Protein AF-A0A0M5M2E7-F1 (afdb_monomer)

Sequence (76 aa):
MEPVPAGFLQAQSPLLTVTKGNPDAEELAAVTAVVLAMQSGADAAPELPPTRQWARRTQLNLAPKPGPGAWRRSVR

Mean predicted aligned error: 14.9 Å

Foldseek 3Di:
DDDDPPPDDPPDPDPDDDPDDDDDPVVVVVVVVVVVVVVVPPPPDDDDPLPVVVVVCVVVVPDQDDDPCSVVSVPD

Secondary structure (DSSP, 8-state):
-PPPP--S---PPPS----SS---HHHHHHHHHHHHHHHHT------PPPPHHHHHHHHTTPPP--STTGGGGS--

Radius of gyration: 20.15 Å; Cα contacts (8 Å, |Δi|>4): 5; chains: 1; bounding box: 58×35×38 Å

Solvent-accessible surface area (backbone atoms only — not comparable to full-atom values): 5368 Å² total; per-residue (Å²): 136,82,81,78,78,87,81,80,75,75,89,63,81,72,93,72,81,86,90,73,86,82,79,56,72,67,58,53,50,52,54,50,51,51,56,53,51,58,66,72,60,67,71,79,69,80,81,69,74,76,56,68,68,56,62,52,35,62,77,63,70,55,77,82,70,85,57,94,69,44,70,68,68,73,78,112

Structure (mmCIF, N/CA/C/O backbone):
data_AF-A0A0M5M2E7-F1
#
_entry.id   AF-A0A0M5M2E7-F1
#
loop_
_atom_site.group_PDB
_atom_site.id
_atom_site.type_symbol
_atom_site.label_atom_id
_atom_site.label_alt_id
_atom_site.label_comp_id
_atom_site.label_asym_id
_atom_site.label_entity_id
_atom_site.label_seq_id
_atom_site.pdbx_PDB_ins_code
_atom_site.Cartn_x
_atom_site.Cartn_y
_atom_site.Cartn_z
_atom_site.occupancy
_atom_site.B_iso_or_equiv
_atom_site.auth_seq_id
_atom_site.auth_comp_id
_atom_site.auth_asym_id
_atom_site.auth_atom_id
_atom_site.pdbx_PDB_model_num
ATOM 1 N N . MET A 1 1 ? -37.516 5.199 17.339 1.00 59.00 1 MET A N 1
ATOM 2 C CA . MET A 1 1 ? -36.155 4.644 17.447 1.00 59.00 1 MET A CA 1
ATOM 3 C C . MET A 1 1 ? -35.846 4.042 16.090 1.00 59.00 1 MET A C 1
ATOM 5 O O . MET A 1 1 ? -36.269 2.928 15.819 1.00 59.00 1 MET A O 1
ATOM 9 N N . GLU A 1 2 ? -35.304 4.856 15.184 1.00 58.25 2 GLU A N 1
ATOM 10 C CA . GLU A 1 2 ? -34.974 4.409 13.825 1.00 58.25 2 GLU A CA 1
ATOM 11 C C . GLU A 1 2 ? -33.779 3.439 13.867 1.00 58.25 2 GLU A C 1
ATOM 13 O O . GLU A 1 2 ? -32.855 3.673 14.653 1.00 58.25 2 GLU A O 1
ATOM 18 N N . PRO A 1 3 ? -33.777 2.356 13.070 1.00 67.94 3 PRO A N 1
ATOM 19 C CA . PRO A 1 3 ? -32.632 1.464 12.976 1.00 67.94 3 PRO A CA 1
ATOM 20 C C . PRO A 1 3 ? -31.494 2.159 12.220 1.00 67.94 3 PRO A C 1
ATOM 22 O O . PRO A 1 3 ? -31.655 2.590 11.081 1.00 67.94 3 PRO A O 1
ATOM 25 N N . VAL A 1 4 ? -30.327 2.254 12.859 1.00 71.06 4 VAL A N 1
ATOM 26 C CA . VAL A 1 4 ? -29.093 2.738 12.226 1.00 71.06 4 VAL A CA 1
ATOM 27 C C . VAL A 1 4 ? -28.792 1.854 11.008 1.00 71.06 4 VAL A C 1
ATOM 29 O O . VAL A 1 4 ? -28.778 0.627 11.155 1.00 71.06 4 VAL A O 1
ATOM 32 N N . PRO A 1 5 ? -28.551 2.418 9.809 1.00 57.19 5 PRO A N 1
ATOM 33 C CA . PRO A 1 5 ? -28.252 1.611 8.638 1.00 57.19 5 PRO A CA 1
ATOM 34 C C . PRO A 1 5 ? -26.943 0.847 8.862 1.00 57.19 5 PRO A C 1
ATOM 36 O O . PRO A 1 5 ? -25.889 1.439 9.091 1.00 57.19 5 PRO A O 1
ATOM 39 N N . ALA A 1 6 ? -27.011 -0.483 8.772 1.00 59.34 6 ALA A N 1
ATOM 40 C CA . ALA A 1 6 ? -25.857 -1.379 8.742 1.00 59.34 6 ALA A CA 1
ATOM 41 C C . ALA A 1 6 ? -25.119 -1.233 7.398 1.00 59.34 6 ALA A C 1
ATOM 43 O O . ALA A 1 6 ? -25.132 -2.118 6.549 1.00 59.34 6 ALA A O 1
ATOM 44 N N . GLY A 1 7 ? -24.531 -0.063 7.168 1.00 59.62 7 GLY A N 1
ATOM 45 C CA . GLY A 1 7 ? -23.941 0.332 5.898 1.00 59.62 7 GLY A CA 1
ATOM 46 C C . GLY A 1 7 ? -22.421 0.324 5.909 1.00 59.62 7 GLY A C 1
ATOM 47 O O . GLY A 1 7 ? -21.847 1.328 5.526 1.00 59.62 7 GLY A O 1
ATOM 48 N N . PHE A 1 8 ? -21.760 -0.761 6.333 1.00 54.66 8 PHE A N 1
ATOM 49 C CA . PHE A 1 8 ? -20.292 -0.881 6.172 1.00 54.66 8 PHE A CA 1
ATOM 50 C C . PHE A 1 8 ? -19.790 -2.287 5.821 1.00 54.66 8 PHE A C 1
ATOM 52 O O . PHE A 1 8 ? -18.613 -2.448 5.523 1.00 54.66 8 PHE A O 1
ATOM 59 N N . LEU A 1 9 ? -20.640 -3.317 5.844 1.00 50.66 9 LEU A N 1
ATOM 60 C CA . LEU A 1 9 ? -20.188 -4.706 5.716 1.00 50.66 9 LEU A CA 1
ATOM 61 C C . LEU A 1 9 ? -20.628 -5.323 4.388 1.00 50.66 9 LEU A C 1
ATOM 63 O O . LEU A 1 9 ? -21.247 -6.382 4.354 1.00 50.66 9 LEU A O 1
ATOM 67 N N . GLN A 1 10 ? -20.292 -4.680 3.270 1.00 58.50 10 GLN A N 1
ATOM 68 C CA . GLN A 1 10 ? -20.076 -5.479 2.067 1.00 58.50 10 GLN A CA 1
ATOM 69 C C . GLN A 1 10 ? -18.832 -6.323 2.353 1.00 58.50 10 GLN A C 1
ATOM 71 O O . GLN A 1 10 ? -17.765 -5.769 2.604 1.00 58.50 10 GLN A O 1
ATOM 76 N N . ALA A 1 11 ? -18.979 -7.649 2.377 1.00 61.25 11 ALA A N 1
ATOM 77 C CA . ALA A 1 11 ? -17.894 -8.605 2.598 1.00 61.25 11 ALA A CA 1
ATOM 78 C C . ALA A 1 11 ? -16.959 -8.667 1.375 1.00 61.25 11 ALA A C 1
ATOM 80 O O . ALA A 1 11 ? -16.772 -9.708 0.752 1.00 61.25 11 ALA A O 1
ATOM 81 N N . GLN A 1 12 ? -16.404 -7.519 0.995 1.00 66.12 12 GLN A N 1
ATOM 82 C CA . GLN A 1 12 ? -15.269 -7.434 0.097 1.00 66.12 12 GLN A CA 1
ATOM 83 C C . GLN A 1 12 ? -14.036 -7.856 0.892 1.00 66.12 12 GLN A C 1
ATOM 85 O O . GLN A 1 12 ? -13.860 -7.456 2.045 1.00 66.12 12 GLN A O 1
ATOM 90 N N . SER A 1 13 ? -13.190 -8.695 0.296 1.00 79.00 13 SER A N 1
ATOM 91 C CA . SER A 1 13 ? -11.906 -9.036 0.904 1.00 79.00 13 SER A CA 1
ATOM 92 C C . SER A 1 13 ? -11.124 -7.744 1.178 1.00 79.00 13 SER A C 1
ATOM 94 O O . SER A 1 13 ? -11.075 -6.879 0.300 1.00 79.00 13 SER A O 1
ATOM 96 N N . PRO A 1 14 ? -10.546 -7.575 2.381 1.00 82.06 14 PRO A N 1
ATOM 97 C CA . PRO A 1 14 ? -9.863 -6.340 2.738 1.00 82.06 14 PRO A CA 1
ATOM 98 C C . PRO A 1 14 ? -8.685 -6.098 1.790 1.00 82.06 14 PRO A C 1
ATOM 100 O O . PRO A 1 14 ? -7.900 -7.008 1.529 1.00 82.06 14 PRO A O 1
ATOM 103 N N . LEU A 1 15 ? -8.550 -4.865 1.292 1.00 85.44 15 LEU A N 1
ATOM 104 C CA . LEU A 1 15 ? -7.483 -4.491 0.356 1.00 85.44 15 LEU A CA 1
ATOM 105 C C . LEU A 1 15 ? -6.084 -4.650 0.983 1.00 85.44 15 LEU A C 1
ATOM 107 O O . LEU A 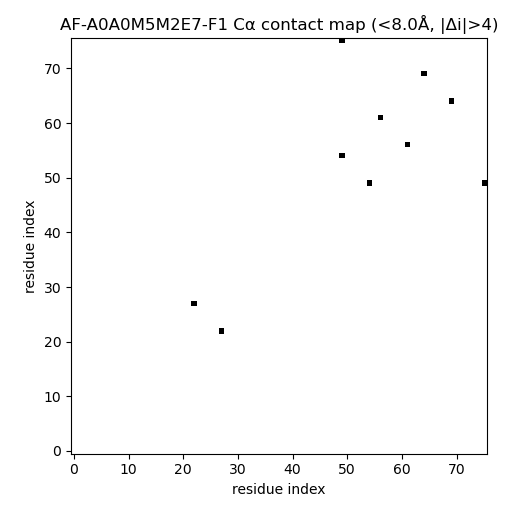1 15 ? -5.119 -4.967 0.297 1.00 85.44 15 LEU A O 1
ATOM 111 N N . LEU A 1 16 ? -5.984 -4.417 2.296 1.00 87.44 16 LEU A N 1
ATOM 112 C CA . LEU A 1 16 ? -4.761 -4.446 3.098 1.00 87.44 16 LEU A CA 1
ATOM 113 C C . LEU A 1 16 ? -5.098 -5.035 4.481 1.00 87.44 16 LEU A C 1
ATOM 115 O O . LEU A 1 16 ? -6.213 -4.867 4.972 1.00 87.44 16 LEU A O 1
ATOM 119 N N . THR A 1 17 ? -4.158 -5.716 5.139 1.00 92.19 17 THR A N 1
ATOM 120 C CA . THR A 1 17 ? -4.344 -6.244 6.507 1.00 92.19 17 THR A CA 1
ATOM 121 C C . THR A 1 17 ? -3.092 -6.021 7.345 1.00 92.19 17 THR A C 1
ATOM 123 O O . THR A 1 17 ? -1.981 -6.311 6.902 1.00 92.19 17 THR A O 1
ATOM 126 N N . VAL A 1 18 ? -3.274 -5.540 8.576 1.00 93.44 18 VAL A N 1
ATOM 127 C CA . VAL A 1 18 ? -2.192 -5.379 9.554 1.00 93.44 18 VAL A CA 1
ATOM 128 C C . VAL A 1 18 ? -1.966 -6.713 10.261 1.00 93.44 18 VAL A C 1
ATOM 130 O O . VAL A 1 18 ? -2.820 -7.186 11.003 1.00 93.44 18 VAL A O 1
ATOM 133 N N . THR A 1 19 ? -0.815 -7.340 10.030 1.00 96.44 19 THR A N 1
ATOM 134 C CA . THR A 1 19 ? -0.480 -8.646 10.628 1.00 96.44 19 THR A CA 1
ATOM 135 C C . THR A 1 19 ? 0.227 -8.532 11.979 1.00 96.44 19 THR A C 1
ATOM 137 O O . THR A 1 19 ? 0.321 -9.519 12.708 1.00 96.44 19 THR A O 1
ATOM 140 N N . LYS A 1 20 ? 0.743 -7.345 12.323 1.00 92.06 20 LYS A N 1
ATOM 141 C CA . LYS A 1 20 ? 1.466 -7.081 13.571 1.00 92.06 20 LYS A CA 1
ATOM 142 C C . LYS A 1 20 ? 1.399 -5.599 13.951 1.00 92.06 20 LYS A C 1
ATOM 144 O O . LYS A 1 20 ? 1.544 -4.746 13.083 1.00 92.06 20 LYS A O 1
ATOM 149 N N . GLY A 1 21 ? 1.297 -5.319 15.252 1.00 95.88 21 GLY A N 1
ATOM 150 C CA . GLY A 1 21 ? 1.241 -3.959 15.803 1.00 95.88 21 GLY A CA 1
ATOM 151 C C . GLY A 1 21 ? -0.187 -3.420 15.915 1.00 95.88 21 GLY A C 1
ATOM 152 O O . GLY A 1 21 ? -1.138 -4.107 15.554 1.00 95.88 21 GLY A O 1
ATOM 153 N N . ASN A 1 22 ? -0.321 -2.203 16.442 1.00 95.94 22 ASN A N 1
ATOM 154 C CA . ASN A 1 22 ? -1.587 -1.475 16.530 1.00 95.94 22 ASN A CA 1
ATOM 155 C C . ASN A 1 22 ? -1.355 -0.029 16.059 1.00 95.94 22 ASN A C 1
ATOM 157 O O . ASN A 1 22 ? -1.099 0.824 16.911 1.00 95.94 22 ASN A O 1
ATOM 161 N N . PRO A 1 23 ? -1.325 0.206 14.734 1.00 95.81 23 PRO A N 1
ATOM 162 C CA . PRO A 1 23 ? -1.030 1.522 14.185 1.00 95.81 23 PRO A CA 1
ATOM 163 C C . PRO A 1 23 ? -2.126 2.523 14.538 1.00 95.81 23 PRO A C 1
ATOM 165 O O . PRO A 1 23 ? -3.291 2.145 14.707 1.00 95.81 23 PRO A O 1
ATOM 168 N N . ASP A 1 24 ? -1.747 3.792 14.630 1.00 97.94 24 ASP A N 1
ATOM 169 C CA . ASP A 1 24 ? -2.717 4.876 14.740 1.00 97.94 24 ASP A CA 1
ATOM 170 C C . ASP A 1 24 ? -3.369 5.196 13.379 1.00 97.94 24 ASP A C 1
ATOM 172 O O . ASP A 1 24 ? -3.102 4.568 12.342 1.00 97.94 24 ASP A O 1
ATOM 176 N N . ALA A 1 25 ? -4.321 6.128 13.392 1.00 96.38 25 ALA A N 1
ATOM 177 C CA . ALA A 1 25 ? -5.064 6.488 12.190 1.00 96.38 25 ALA A CA 1
ATOM 178 C C . ALA A 1 25 ? -4.164 7.206 11.171 1.00 96.38 25 ALA A C 1
ATOM 180 O O . ALA A 1 25 ? -4.328 7.033 9.960 1.00 96.38 25 ALA A O 1
ATOM 181 N N . GLU A 1 26 ? -3.206 7.987 11.660 1.00 96.88 26 GLU A N 1
ATOM 182 C CA . GLU A 1 26 ? -2.251 8.760 10.881 1.00 96.88 26 GLU A CA 1
ATOM 183 C C . GLU A 1 26 ? -1.294 7.847 10.101 1.00 96.88 26 GLU A C 1
ATOM 185 O O . GLU A 1 26 ? -1.086 8.037 8.900 1.00 96.88 26 GLU A O 1
ATOM 190 N N . GLU A 1 27 ? -0.767 6.808 10.743 1.00 97.12 27 GLU A N 1
ATOM 191 C CA . GLU A 1 27 ? 0.087 5.793 10.131 1.00 97.12 27 GLU A CA 1
ATOM 192 C C . GLU A 1 27 ? -0.666 5.003 9.051 1.00 97.12 27 GLU A C 1
ATOM 194 O O . GLU A 1 27 ? -0.141 4.784 7.952 1.00 97.12 27 GLU A O 1
ATOM 199 N N . LEU A 1 28 ? -1.923 4.621 9.314 1.00 95.44 28 LEU A N 1
ATOM 200 C CA . LEU A 1 28 ? -2.775 3.955 8.322 1.00 95.44 28 LEU A CA 1
ATOM 201 C C . LEU A 1 28 ? -3.053 4.852 7.109 1.00 95.44 28 LEU A C 1
ATOM 203 O O . LEU A 1 28 ? -2.993 4.385 5.963 1.00 95.44 28 LEU A O 1
ATOM 207 N N . ALA A 1 29 ? -3.322 6.138 7.337 1.00 95.44 29 ALA A N 1
ATOM 208 C CA . ALA A 1 29 ? -3.526 7.110 6.269 1.00 95.44 29 ALA A CA 1
ATOM 209 C C . ALA A 1 29 ? -2.257 7.288 5.422 1.00 95.44 29 ALA A C 1
ATOM 211 O O . ALA A 1 29 ? -2.337 7.288 4.192 1.00 95.44 29 ALA A O 1
ATOM 212 N N . ALA A 1 30 ? -1.084 7.361 6.059 1.00 96.69 30 ALA A N 1
ATOM 213 C CA . ALA A 1 30 ? 0.197 7.499 5.372 1.00 96.69 30 ALA A CA 1
ATOM 214 C C . ALA A 1 30 ? 0.488 6.305 4.449 1.00 96.69 30 ALA A C 1
ATOM 216 O O . ALA A 1 30 ? 0.812 6.493 3.275 1.00 96.69 30 ALA A O 1
ATOM 217 N N . VAL A 1 31 ? 0.317 5.072 4.941 1.00 93.81 31 VAL A N 1
ATOM 218 C CA . VAL A 1 31 ? 0.516 3.860 4.125 1.00 93.81 31 VAL A CA 1
ATOM 219 C C . VAL A 1 31 ? -0.470 3.823 2.957 1.00 93.81 31 VAL A C 1
ATOM 221 O O . VAL A 1 31 ? -0.076 3.535 1.826 1.00 93.81 31 VAL A O 1
ATOM 224 N N . THR A 1 32 ? -1.735 4.169 3.198 1.00 93.25 32 TH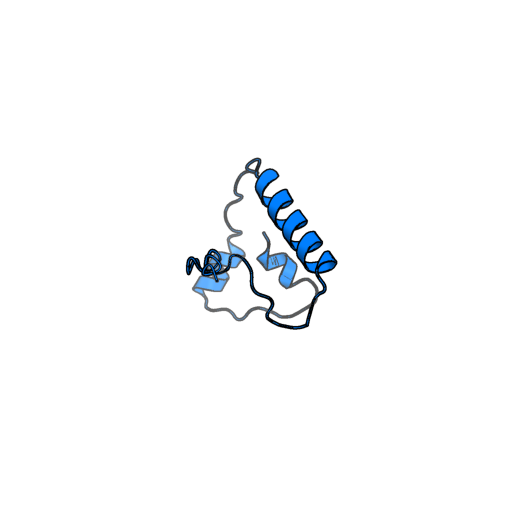R A N 1
ATOM 225 C CA . THR A 1 32 ? -2.765 4.198 2.150 1.00 93.25 32 THR A CA 1
ATOM 226 C C . THR A 1 32 ? -2.435 5.231 1.071 1.00 93.25 32 THR A C 1
ATOM 228 O O . THR A 1 32 ? -2.519 4.925 -0.118 1.00 93.25 32 THR A O 1
ATOM 231 N N . ALA A 1 33 ? -1.987 6.428 1.459 1.00 94.88 33 ALA A N 1
ATOM 232 C CA . ALA A 1 33 ? -1.573 7.470 0.523 1.00 94.88 33 ALA A CA 1
ATOM 233 C C . ALA A 1 33 ? -0.411 7.010 -0.373 1.00 94.88 33 ALA A C 1
ATOM 235 O O . ALA A 1 33 ? -0.434 7.254 -1.579 1.00 94.88 33 ALA A O 1
ATOM 236 N N . VAL A 1 34 ? 0.567 6.285 0.182 1.00 94.06 34 VAL A N 1
ATOM 237 C CA . VAL A 1 34 ? 1.680 5.709 -0.593 1.00 94.06 34 VAL A CA 1
ATOM 238 C C . VAL A 1 34 ? 1.182 4.665 -1.596 1.00 94.06 34 VAL A C 1
ATOM 240 O O . VAL A 1 34 ? 1.595 4.691 -2.754 1.00 94.06 34 VAL A O 1
ATOM 243 N N . VAL A 1 35 ? 0.275 3.771 -1.192 1.00 91.25 35 VAL A N 1
ATOM 244 C CA . VAL A 1 35 ? -0.317 2.763 -2.094 1.00 91.25 35 VAL A CA 1
ATOM 245 C C . VAL A 1 35 ? -1.058 3.426 -3.256 1.00 91.25 35 VAL A C 1
ATOM 247 O O . VAL A 1 35 ? -0.855 3.049 -4.411 1.00 91.25 35 VAL A O 1
ATOM 250 N N . LEU A 1 36 ? -1.860 4.455 -2.974 1.00 91.50 36 LEU A N 1
ATOM 251 C CA . LEU A 1 36 ? -2.568 5.216 -4.004 1.00 91.50 36 LEU A CA 1
ATOM 252 C C . LEU A 1 36 ? -1.599 5.957 -4.939 1.00 91.50 36 LEU A C 1
ATOM 254 O O . LEU A 1 36 ? -1.787 5.941 -6.156 1.00 91.50 36 LEU A O 1
ATOM 258 N N . ALA A 1 37 ? -0.528 6.545 -4.399 1.00 89.12 37 ALA A N 1
ATOM 259 C CA . ALA A 1 37 ? 0.499 7.206 -5.200 1.00 89.12 37 ALA A CA 1
ATOM 260 C C . ALA A 1 37 ? 1.202 6.223 -6.154 1.00 89.12 37 ALA A C 1
ATOM 262 O O . ALA A 1 37 ? 1.378 6.538 -7.332 1.00 89.12 37 ALA A O 1
ATOM 263 N N . MET A 1 38 ? 1.534 5.011 -5.693 1.00 86.31 38 MET A N 1
ATOM 264 C CA . MET A 1 38 ? 2.113 3.963 -6.547 1.00 86.31 38 MET A CA 1
ATOM 265 C C . MET A 1 38 ? 1.170 3.546 -7.683 1.00 86.31 38 MET A C 1
ATOM 267 O O . MET A 1 38 ? 1.634 3.310 -8.795 1.00 86.31 38 MET A O 1
ATOM 271 N N . GLN A 1 39 ? -0.144 3.501 -7.436 1.00 81.31 39 GLN A N 1
ATOM 272 C CA . GLN A 1 39 ? -1.131 3.184 -8.473 1.00 81.31 39 GLN A CA 1
ATOM 273 C C . GLN A 1 39 ? -1.204 4.269 -9.558 1.00 81.31 39 GLN A C 1
ATOM 275 O O . GLN A 1 39 ? -1.444 3.950 -10.722 1.00 81.31 39 GLN A O 1
ATOM 280 N N . SER A 1 40 ? -0.983 5.535 -9.185 1.00 71.94 40 SER A N 1
ATOM 281 C CA . SER A 1 40 ? -0.996 6.676 -10.112 1.00 71.94 40 SER A CA 1
ATOM 282 C C . SER A 1 40 ? 0.277 6.815 -10.956 1.00 71.94 40 SER A C 1
ATOM 284 O O . SER A 1 40 ? 0.242 7.449 -12.004 1.00 71.94 40 SER A O 1
ATOM 286 N N . GLY A 1 41 ? 1.390 6.211 -10.521 1.00 62.09 41 GLY A N 1
ATOM 287 C CA . GLY A 1 41 ? 2.699 6.280 -11.182 1.00 62.09 41 GLY A CA 1
ATOM 288 C C . GLY A 1 41 ? 2.964 5.181 -12.214 1.00 62.09 41 GLY A C 1
ATOM 289 O O . GLY A 1 41 ? 4.108 5.015 -12.630 1.00 62.09 41 GLY A O 1
ATOM 290 N N . ALA A 1 42 ? 1.947 4.408 -12.604 1.00 58.03 42 ALA A N 1
ATOM 291 C CA . ALA A 1 42 ? 2.067 3.323 -13.575 1.00 58.03 42 ALA A CA 1
ATOM 292 C C . ALA A 1 42 ? 2.143 3.839 -15.027 1.00 58.03 42 ALA A C 1
ATOM 294 O O . ALA A 1 42 ? 1.399 3.388 -15.893 1.00 58.03 42 ALA A O 1
ATOM 295 N N . ASP A 1 43 ? 3.065 4.758 -15.312 1.00 58.94 43 ASP A N 1
ATOM 296 C CA . ASP A 1 43 ? 3.611 4.848 -16.661 1.00 58.94 43 ASP A CA 1
ATOM 297 C C . ASP A 1 43 ? 4.482 3.606 -16.851 1.00 58.94 43 ASP A C 1
ATOM 299 O O . ASP A 1 43 ? 5.490 3.416 -16.168 1.00 58.94 43 ASP A O 1
ATOM 303 N N . ALA A 1 44 ? 4.017 2.707 -17.718 1.00 58.62 44 ALA A N 1
ATOM 304 C CA . ALA A 1 44 ? 4.613 1.407 -17.974 1.00 58.62 44 ALA A CA 1
ATOM 305 C C . ALA A 1 44 ? 6.079 1.553 -18.409 1.00 58.62 44 ALA A C 1
ATOM 307 O O . ALA A 1 44 ? 6.393 1.702 -19.591 1.00 58.62 44 ALA A O 1
ATOM 308 N N . ALA A 1 45 ? 6.998 1.478 -17.445 1.00 61.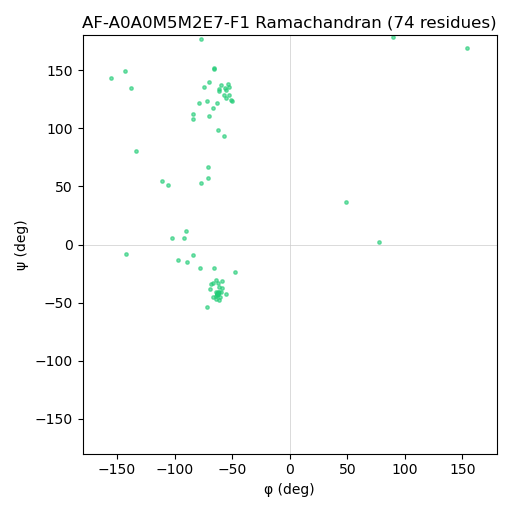78 45 ALA A N 1
ATOM 309 C CA . ALA A 1 45 ? 8.375 1.139 -17.741 1.00 61.78 45 ALA A CA 1
ATOM 310 C C . ALA A 1 45 ? 8.356 -0.219 -18.466 1.00 61.78 45 ALA A C 1
ATOM 312 O O . ALA A 1 45 ? 7.625 -1.117 -18.036 1.00 61.78 45 ALA A O 1
ATOM 313 N N . PRO A 1 46 ? 9.106 -0.383 -19.570 1.00 61.38 46 PRO A N 1
ATOM 314 C CA . PRO A 1 46 ? 9.096 -1.626 -20.322 1.00 61.38 46 PRO A CA 1
ATOM 315 C C . PRO A 1 46 ? 9.440 -2.781 -19.386 1.00 61.38 46 PRO A C 1
ATOM 317 O O . PRO A 1 46 ? 10.455 -2.739 -18.685 1.00 61.38 46 PRO A O 1
ATOM 320 N N . GLU A 1 47 ? 8.573 -3.791 -19.371 1.00 60.59 47 GLU A N 1
ATOM 321 C CA . GLU A 1 47 ? 8.746 -5.000 -18.579 1.00 60.59 47 GLU A CA 1
ATOM 322 C C . GLU A 1 47 ? 10.021 -5.695 -19.065 1.00 60.59 47 GLU A C 1
ATOM 324 O O . GLU A 1 47 ? 10.058 -6.338 -20.119 1.00 60.59 47 GLU A O 1
ATOM 329 N N . LEU A 1 48 ? 11.126 -5.479 -18.345 1.00 62.34 48 LEU A N 1
ATOM 330 C CA . LEU A 1 48 ? 12.352 -6.204 -18.623 1.00 62.34 48 LEU A CA 1
ATOM 331 C C . LEU A 1 48 ? 12.046 -7.685 -18.393 1.00 62.34 48 LEU A C 1
ATOM 333 O O . LEU A 1 48 ? 11.473 -8.023 -17.355 1.00 62.34 48 LEU A O 1
ATOM 337 N N . PRO A 1 49 ? 12.426 -8.581 -19.323 1.00 62.84 49 PRO A N 1
ATOM 338 C CA . PRO A 1 49 ? 12.162 -9.999 -19.157 1.00 62.84 49 PRO A CA 1
ATOM 339 C C . PRO A 1 49 ? 12.701 -10.441 -17.794 1.00 62.84 49 PRO A C 1
ATOM 341 O O . PRO A 1 49 ? 13.831 -10.056 -17.453 1.00 62.84 49 PRO A O 1
ATOM 344 N N . PRO A 1 50 ? 11.930 -11.234 -17.019 1.00 61.34 50 PRO A N 1
ATOM 345 C CA . PRO A 1 50 ? 12.338 -11.652 -15.688 1.00 61.34 50 PRO A CA 1
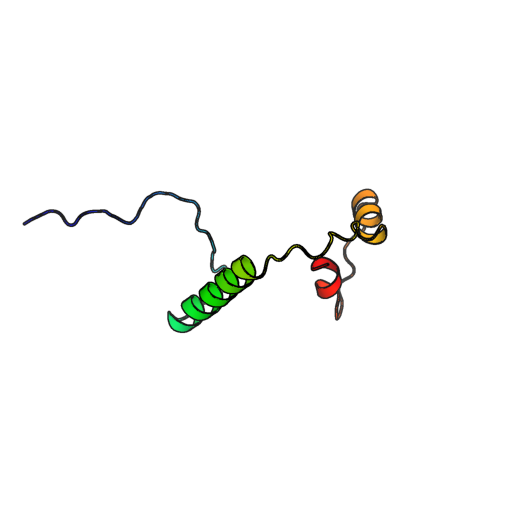ATOM 346 C C . PRO A 1 50 ? 13.743 -12.217 -15.799 1.00 61.34 50 PRO A C 1
ATOM 348 O O . PRO A 1 50 ? 14.011 -13.080 -16.646 1.00 61.34 50 PRO A O 1
ATOM 351 N N . THR A 1 51 ? 14.671 -11.660 -15.013 1.00 66.94 51 T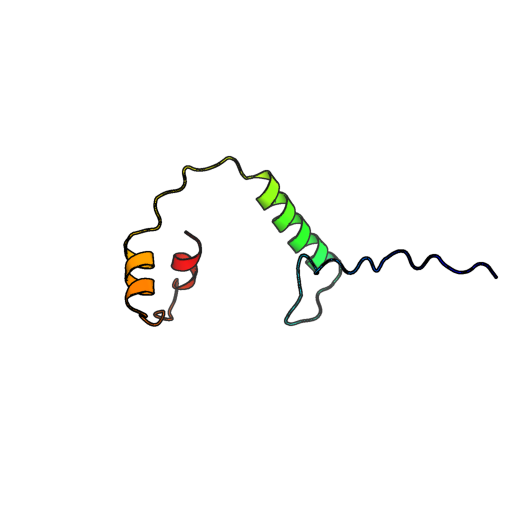HR A N 1
ATOM 352 C CA . THR A 1 51 ? 16.086 -12.009 -15.145 1.00 66.94 51 THR A CA 1
ATOM 353 C C . THR A 1 51 ? 16.194 -13.535 -15.136 1.00 66.94 51 THR A C 1
ATOM 355 O O . THR A 1 51 ? 15.683 -14.193 -14.227 1.00 66.94 51 THR A O 1
ATOM 358 N N . ARG A 1 52 ? 16.800 -14.131 -16.179 1.00 74.19 52 ARG A N 1
ATOM 359 C CA . ARG A 1 52 ? 16.861 -15.601 -16.384 1.00 74.19 52 ARG A CA 1
ATOM 360 C C . ARG A 1 52 ? 17.291 -16.367 -15.124 1.00 74.19 52 ARG A C 1
ATOM 362 O O . ARG A 1 52 ? 17.002 -17.552 -14.974 1.00 74.19 52 ARG A O 1
ATOM 369 N N . GLN A 1 53 ? 17.991 -15.682 -14.225 1.00 75.50 53 GLN A N 1
ATOM 370 C CA . GLN A 1 53 ? 18.425 -16.152 -12.923 1.00 75.50 53 GLN A CA 1
ATOM 371 C C . GLN A 1 53 ? 17.275 -16.506 -11.963 1.00 75.50 53 GLN A C 1
ATOM 373 O O . GLN A 1 53 ? 17.392 -17.517 -11.273 1.00 75.50 53 GLN A O 1
ATOM 378 N N . TRP A 1 54 ? 16.184 -15.736 -11.904 1.00 70.75 54 TRP A N 1
ATOM 379 C CA . TRP A 1 54 ? 15.049 -16.041 -11.024 1.00 70.75 54 TRP A CA 1
ATOM 380 C C . TRP A 1 54 ? 14.269 -17.254 -11.531 1.00 70.75 54 TRP A C 1
ATOM 382 O O . TRP A 1 54 ? 14.178 -18.253 -10.821 1.00 70.75 54 TRP A O 1
ATOM 392 N N . ALA A 1 55 ? 13.836 -17.228 -12.798 1.00 79.94 55 ALA A N 1
ATOM 393 C CA . ALA A 1 55 ? 13.101 -18.334 -13.416 1.00 79.94 55 ALA A CA 1
ATOM 394 C C . ALA A 1 55 ? 13.867 -19.668 -13.321 1.00 79.94 55 ALA A C 1
ATOM 396 O O . ALA A 1 55 ? 13.298 -20.688 -12.935 1.00 79.94 55 ALA A O 1
ATOM 397 N N . ARG A 1 56 ? 15.188 -19.652 -13.572 1.00 83.06 56 ARG A N 1
ATOM 398 C CA . ARG A 1 56 ? 16.052 -20.832 -13.405 1.00 83.06 56 ARG A CA 1
ATOM 399 C C . ARG A 1 56 ? 16.077 -21.331 -11.957 1.00 83.06 56 ARG A C 1
ATOM 401 O O . ARG A 1 56 ? 16.089 -22.534 -11.730 1.00 83.06 56 ARG A O 1
ATOM 408 N N . ARG A 1 57 ? 16.120 -20.442 -10.963 1.00 84.12 57 ARG A N 1
ATOM 409 C CA . ARG A 1 57 ? 16.158 -20.844 -9.546 1.00 84.12 57 ARG A CA 1
ATOM 410 C C . ARG A 1 57 ? 14.840 -21.454 -9.083 1.00 84.12 57 ARG A C 1
ATOM 412 O O . ARG A 1 57 ? 14.889 -22.426 -8.333 1.00 84.12 57 ARG A O 1
ATOM 419 N N . THR A 1 58 ? 13.713 -20.919 -9.549 1.00 80.75 58 THR A N 1
ATOM 420 C CA . THR A 1 58 ? 12.377 -21.466 -9.284 1.00 80.75 58 THR A CA 1
ATOM 421 C C . THR A 1 58 ? 12.236 -22.861 -9.895 1.00 80.75 58 THR A C 1
ATOM 423 O O . THR A 1 58 ? 11.863 -23.788 -9.190 1.00 80.75 58 THR A O 1
ATOM 426 N N . GLN A 1 59 ? 12.648 -23.050 -11.158 1.00 86.94 59 GLN A N 1
ATOM 427 C CA . GLN A 1 59 ? 12.667 -24.370 -11.816 1.00 86.94 59 GLN A CA 1
ATOM 428 C C . GLN A 1 59 ? 13.544 -25.403 -11.090 1.00 86.94 59 GLN A C 1
ATOM 430 O O . GLN A 1 59 ? 13.253 -26.594 -11.123 1.00 86.94 59 GLN A O 1
ATOM 435 N N . LEU A 1 60 ? 14.619 -24.954 -10.438 1.00 90.19 60 LEU A N 1
ATOM 436 C CA . LEU A 1 60 ? 15.555 -25.808 -9.703 1.00 90.19 60 LEU A CA 1
ATOM 437 C C . LEU A 1 60 ? 15.206 -25.970 -8.211 1.00 90.19 60 LEU A C 1
ATOM 439 O O . LEU A 1 60 ? 16.005 -26.550 -7.479 1.00 90.19 60 LEU A O 1
ATOM 443 N N . ASN A 1 61 ? 14.070 -25.438 -7.740 1.00 85.75 61 ASN A N 1
ATOM 444 C CA . ASN A 1 61 ? 13.664 -25.458 -6.326 1.00 85.75 61 ASN A CA 1
ATOM 445 C C . ASN A 1 61 ? 14.773 -24.991 -5.357 1.00 85.75 61 ASN A C 1
ATOM 447 O O . ASN A 1 61 ? 14.940 -25.520 -4.257 1.00 85.75 61 ASN A O 1
ATOM 451 N N . LEU A 1 62 ? 15.571 -23.998 -5.765 1.00 84.31 62 LEU A N 1
ATOM 452 C CA . LEU A 1 62 ? 16.699 -23.525 -4.963 1.00 84.31 62 LEU A CA 1
ATOM 453 C C . LEU A 1 62 ? 16.228 -22.609 -3.833 1.00 84.31 62 LEU A C 1
ATOM 455 O O . LEU A 1 62 ? 15.706 -21.520 -4.087 1.00 84.31 62 LEU A O 1
ATOM 459 N N . ALA A 1 63 ? 16.539 -22.988 -2.591 1.00 80.81 63 ALA A N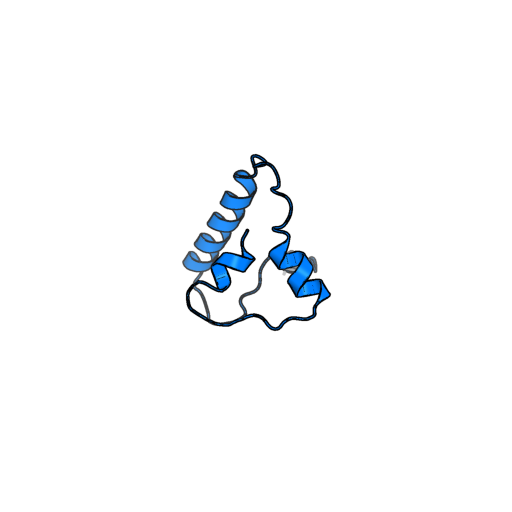 1
ATOM 460 C CA . ALA A 1 63 ? 16.241 -22.183 -1.410 1.00 80.81 63 ALA A CA 1
ATOM 461 C C . ALA A 1 63 ? 16.792 -20.745 -1.539 1.00 80.81 63 ALA A C 1
ATOM 463 O O . ALA A 1 63 ? 17.916 -20.551 -2.037 1.00 80.81 63 ALA A O 1
ATOM 464 N N . PRO A 1 64 ? 16.029 -19.717 -1.118 1.00 77.56 64 PRO A N 1
ATOM 465 C CA . PRO A 1 64 ? 16.502 -18.339 -1.112 1.00 77.56 64 PRO A CA 1
ATOM 466 C C . PRO A 1 64 ? 17.736 -18.226 -0.214 1.00 77.56 64 PRO A C 1
ATOM 468 O O . PRO A 1 64 ? 17.780 -18.801 0.868 1.00 77.56 64 PRO A O 1
ATOM 471 N N . LYS A 1 65 ? 18.758 -17.490 -0.666 1.00 79.94 65 LYS A N 1
ATOM 472 C CA . LYS A 1 65 ? 19.932 -17.197 0.165 1.00 79.94 65 LYS A CA 1
ATOM 473 C C . LYS A 1 65 ? 19.617 -15.980 1.040 1.00 79.94 65 LYS A C 1
ATOM 475 O O . LYS A 1 65 ? 19.540 -14.877 0.481 1.00 79.94 65 LYS A O 1
ATOM 480 N N . PRO A 1 66 ? 19.415 -16.152 2.361 1.00 82.00 66 PRO A N 1
ATOM 481 C CA . PRO A 1 66 ? 19.212 -15.025 3.257 1.00 82.00 66 PRO A CA 1
ATOM 482 C C . PRO A 1 66 ? 20.488 -14.181 3.316 1.00 82.00 66 PRO A C 1
ATOM 484 O O . PRO A 1 66 ? 21.595 -14.682 3.115 1.00 82.00 66 PRO A O 1
ATOM 487 N N . GLY A 1 67 ? 20.333 -12.885 3.559 1.00 84.50 67 GLY A N 1
ATOM 488 C CA . GLY A 1 67 ? 21.460 -11.976 3.731 1.00 84.50 67 GLY A CA 1
ATOM 489 C C . GLY A 1 67 ? 21.123 -10.528 3.382 1.00 84.50 67 GLY A C 1
ATOM 490 O O . GLY A 1 67 ? 20.068 -10.257 2.792 1.00 84.50 67 GLY A O 1
ATOM 491 N N . PRO A 1 68 ? 22.016 -9.586 3.719 1.00 83.94 68 PRO A N 1
ATOM 492 C CA . PRO A 1 68 ? 21.853 -8.181 3.374 1.00 83.94 68 PRO A CA 1
ATOM 493 C C . PRO A 1 68 ? 21.591 -8.004 1.873 1.00 83.94 68 PRO A C 1
ATOM 495 O O . PRO A 1 68 ? 22.283 -8.568 1.026 1.00 83.94 68 PRO A O 1
ATOM 498 N N . GLY A 1 69 ? 20.539 -7.260 1.535 1.00 78.00 69 GLY A N 1
ATOM 499 C CA . GLY A 1 69 ? 20.136 -7.026 0.147 1.00 78.00 69 GLY A CA 1
ATOM 500 C C . GLY A 1 69 ? 19.396 -8.183 -0.536 1.00 78.00 69 GLY A C 1
ATOM 501 O O . GLY A 1 69 ? 19.034 -8.038 -1.700 1.00 78.00 69 GLY A O 1
ATOM 502 N N . ALA A 1 70 ? 19.109 -9.300 0.149 1.00 81.00 70 ALA A N 1
ATOM 503 C CA . ALA A 1 70 ? 18.334 -10.398 -0.439 1.00 81.00 70 ALA A CA 1
ATOM 504 C C . ALA A 1 70 ? 16.939 -9.957 -0.909 1.00 81.00 70 ALA A C 1
ATOM 506 O O . ALA A 1 70 ? 16.516 -10.360 -1.987 1.00 81.00 70 ALA A O 1
ATOM 507 N N . TRP A 1 71 ? 16.2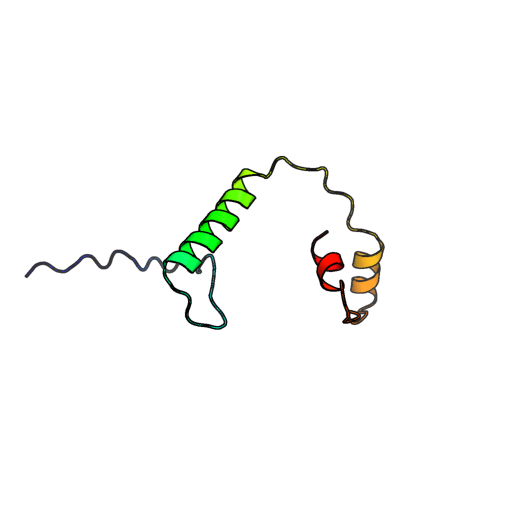88 -9.063 -0.164 1.00 77.19 71 TRP A N 1
ATOM 508 C CA . TRP A 1 71 ? 14.977 -8.499 -0.499 1.00 77.19 71 TRP A CA 1
ATOM 509 C C . TRP A 1 71 ? 14.978 -7.654 -1.783 1.00 77.19 71 TRP A C 1
ATOM 511 O O . TRP A 1 71 ? 14.002 -7.658 -2.525 1.00 77.19 71 TRP A O 1
ATOM 521 N N . ARG A 1 72 ? 16.100 -6.991 -2.110 1.00 74.00 72 ARG A N 1
ATOM 522 C CA . ARG A 1 72 ? 16.234 -6.169 -3.329 1.00 74.00 72 ARG A CA 1
ATOM 523 C C . ARG A 1 72 ? 16.158 -7.000 -4.609 1.00 74.00 72 ARG A C 1
ATOM 525 O O . ARG A 1 72 ? 15.906 -6.454 -5.675 1.00 74.00 72 ARG A O 1
ATOM 532 N N . ARG A 1 73 ? 16.404 -8.310 -4.504 1.00 67.50 73 ARG A N 1
ATOM 533 C CA . ARG A 1 73 ? 16.332 -9.265 -5.617 1.00 67.50 73 ARG A CA 1
ATOM 534 C C . ARG A 1 73 ? 14.913 -9.781 -5.878 1.00 67.50 73 ARG A C 1
ATOM 536 O O . ARG A 1 73 ? 14.728 -10.460 -6.876 1.00 67.50 73 ARG A O 1
ATOM 543 N N . SER A 1 74 ? 13.954 -9.481 -4.999 1.00 69.06 74 S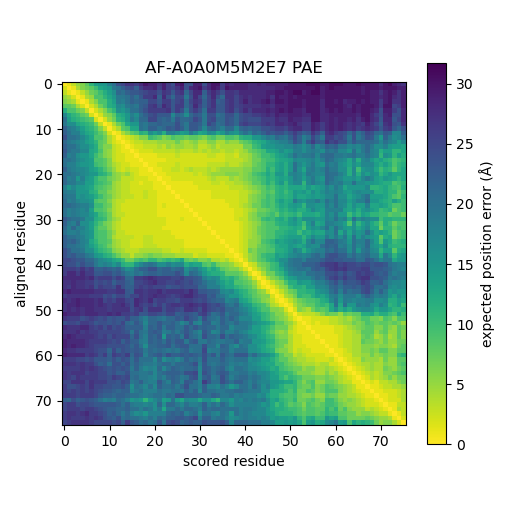ER A N 1
ATOM 544 C CA . SER A 1 74 ? 12.546 -9.885 -5.139 1.00 69.06 74 SER A CA 1
ATOM 545 C C . SER A 1 74 ? 11.654 -8.797 -5.743 1.00 69.06 74 SER A C 1
ATOM 547 O O . SER A 1 74 ? 10.515 -9.081 -6.080 1.00 69.06 74 SER A O 1
ATOM 549 N N . VAL A 1 75 ? 12.140 -7.554 -5.821 1.00 63.62 75 VAL A N 1
ATOM 550 C CA . VAL A 1 75 ? 11.350 -6.359 -6.188 1.00 63.62 7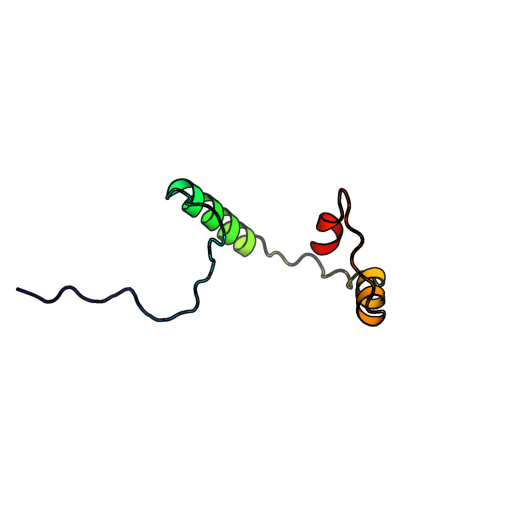5 VAL A CA 1
ATOM 551 C C . VAL A 1 75 ? 11.597 -5.924 -7.645 1.00 63.62 75 VAL A C 1
ATOM 553 O O . VAL A 1 75 ? 11.117 -4.879 -8.062 1.00 63.62 75 VAL A O 1
ATOM 556 N N . ARG A 1 76 ? 12.361 -6.691 -8.433 1.00 56.22 76 ARG A N 1
ATOM 557 C CA . ARG A 1 76 ? 12.695 -6.340 -9.821 1.00 56.22 76 ARG A CA 1
ATOM 558 C C . ARG A 1 76 ? 12.256 -7.419 -10.795 1.00 56.22 76 ARG A C 1
ATOM 560 O O . ARG A 1 76 ? 12.424 -8.605 -10.434 1.00 56.22 76 ARG A O 1
#

pLDDT: mean 77.74, std 13.97, range [50.66, 97.94]

InterPro domains:
  IPR032716 Biotin-dependent acetyl-/propionyl-coenzyme A carboxylase epsilon subunit [PF13822] (14-71)

Organism: NCBI:txid656366